Protein AF-A0ABC9TJD6-F1 (afdb_monomer)

Radius of gyration: 16.65 Å; Cα contacts (8 Å, |Δi|>4): 276; chains: 1; bounding box: 46×26×50 Å

pLDDT: mean 85.32, std 10.14, range [44.41, 95.56]

Secondary structure (DSSP, 8-state):
-----EEEEEEEEEEEEEEEEEETTTTEEEEEEEEEEEEEEEEEHHHHHHHTTS-GGGTEEEEEETTTTEEEEEE-TT-TT-EEEEEEEEEEE-TTS-EEEEEE-HHHHHHHHHHSGGGBPPBSSPEEEEEEEEE-

Structure (mmCIF, N/CA/C/O backbone):
data_AF-A0ABC9TJD6-F1
#
_entry.id   AF-A0ABC9TJD6-F1
#
loop_
_atom_site.group_PDB
_atom_site.id
_atom_site.type_symbol
_atom_site.label_atom_id
_atom_site.label_alt_id
_atom_site.label_comp_id
_atom_site.label_asym_id
_atom_site.label_entity_id
_atom_site.label_seq_id
_atom_site.pdbx_PDB_ins_code
_atom_site.Cartn_x
_atom_site.Cartn_y
_atom_site.Cartn_z
_atom_site.occupancy
_atom_site.B_iso_or_equiv
_atom_site.auth_seq_id
_atom_site.auth_comp_id
_atom_site.auth_asym_id
_atom_site.auth_atom_id
_atom_site.pdbx_PDB_model_num
ATOM 1 N N . MET A 1 1 ? 28.783 8.088 -25.171 1.00 45.50 1 MET A N 1
ATOM 2 C CA . MET A 1 1 ? 27.622 7.175 -25.099 1.00 45.50 1 MET A CA 1
ATOM 3 C C . MET A 1 1 ? 26.839 7.543 -23.843 1.00 45.50 1 MET A C 1
ATOM 5 O O . MET A 1 1 ? 27.357 7.345 -22.754 1.00 45.50 1 MET A O 1
ATOM 9 N N . ASN A 1 2 ? 25.680 8.199 -23.968 1.00 52.88 2 ASN A N 1
ATOM 10 C CA . ASN A 1 2 ? 24.866 8.565 -22.802 1.00 52.88 2 ASN A CA 1
ATOM 11 C C . ASN A 1 2 ? 24.138 7.314 -22.305 1.00 52.88 2 ASN A C 1
ATOM 13 O O . ASN A 1 2 ? 23.245 6.810 -22.984 1.00 52.88 2 ASN A O 1
ATOM 17 N N . ILE A 1 3 ? 24.532 6.800 -21.142 1.00 59.69 3 ILE A N 1
ATOM 18 C CA . ILE A 1 3 ? 23.814 5.710 -20.481 1.00 59.69 3 ILE A CA 1
ATOM 19 C C . ILE A 1 3 ? 22.479 6.287 -20.005 1.00 59.69 3 ILE A C 1
ATOM 21 O O . ILE A 1 3 ? 22.442 7.118 -19.095 1.0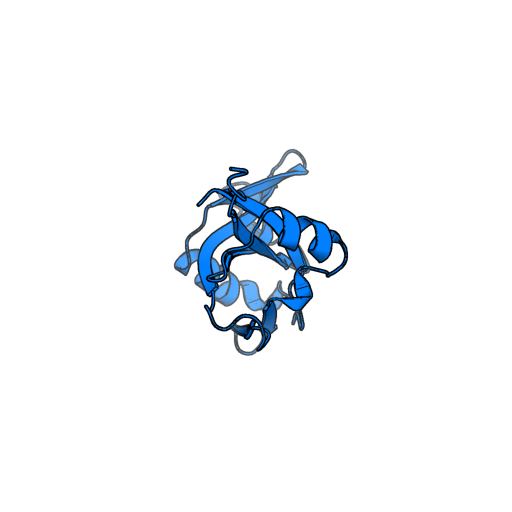0 59.69 3 ILE A O 1
ATOM 25 N N . LYS A 1 4 ? 21.377 5.877 -20.640 1.00 78.44 4 LYS A N 1
ATOM 26 C CA . LYS A 1 4 ? 20.036 6.201 -20.149 1.00 78.44 4 LYS A CA 1
ATOM 27 C C . LYS A 1 4 ? 19.838 5.474 -18.821 1.00 78.44 4 LYS A C 1
ATOM 29 O O . LYS A 1 4 ? 19.768 4.248 -18.802 1.00 78.44 4 LYS A O 1
ATOM 34 N N . ARG A 1 5 ? 19.787 6.228 -17.718 1.00 87.19 5 ARG A N 1
ATOM 35 C CA . ARG A 1 5 ? 19.495 5.678 -16.387 1.00 87.19 5 ARG A CA 1
ATOM 36 C C . ARG A 1 5 ? 18.105 5.050 -16.394 1.00 87.19 5 ARG A C 1
ATOM 38 O O . ARG A 1 5 ? 17.167 5.661 -16.913 1.00 87.19 5 ARG A O 1
ATOM 45 N N . LYS A 1 6 ? 18.010 3.850 -15.831 1.00 90.31 6 LYS A N 1
ATOM 46 C CA . LYS A 1 6 ? 16.782 3.075 -15.702 1.00 90.31 6 LYS A CA 1
ATOM 47 C C . LYS A 1 6 ? 16.354 3.034 -14.243 1.00 90.31 6 LYS A C 1
ATOM 49 O O . LYS A 1 6 ? 17.192 3.091 -13.346 1.00 90.31 6 LYS A O 1
ATOM 54 N N . TYR A 1 7 ? 15.053 2.960 -14.032 1.00 89.50 7 TYR A N 1
ATOM 55 C CA . TYR A 1 7 ? 14.422 3.039 -12.733 1.00 89.50 7 TYR A CA 1
ATOM 56 C C . TYR A 1 7 ? 13.255 2.065 -12.660 1.00 89.50 7 TYR A C 1
ATOM 58 O O . TYR A 1 7 ? 12.483 1.925 -13.607 1.00 89.50 7 TYR A O 1
ATOM 66 N N . GLN A 1 8 ? 13.102 1.449 -11.500 1.00 90.25 8 GLN A N 1
ATOM 67 C CA . GLN A 1 8 ? 11.910 0.727 -11.102 1.00 90.25 8 GLN A CA 1
ATOM 68 C C . GLN A 1 8 ? 11.109 1.586 -10.125 1.00 90.25 8 GLN A C 1
ATOM 70 O O . GLN A 1 8 ? 11.683 2.202 -9.223 1.00 90.25 8 GLN A O 1
ATOM 75 N N . LEU A 1 9 ? 9.790 1.640 -10.314 1.00 88.69 9 LEU A N 1
ATOM 76 C CA . LEU A 1 9 ? 8.902 2.440 -9.472 1.00 88.69 9 LEU A CA 1
ATOM 77 C C . LEU A 1 9 ? 8.330 1.605 -8.334 1.00 88.69 9 LEU A C 1
ATOM 79 O O . LEU A 1 9 ? 7.866 0.482 -8.553 1.00 88.69 9 LEU A O 1
ATOM 83 N N . ILE A 1 10 ? 8.319 2.191 -7.138 1.00 90.69 10 ILE A N 1
ATOM 84 C CA . ILE A 1 10 ? 7.582 1.676 -5.987 1.00 90.69 10 ILE A CA 1
ATOM 85 C C . ILE A 1 10 ? 6.613 2.751 -5.505 1.00 90.69 10 ILE A C 1
ATOM 87 O O . ILE A 1 10 ? 7.021 3.882 -5.248 1.00 90.69 10 ILE A O 1
ATOM 91 N N . TYR A 1 11 ? 5.340 2.390 -5.367 1.00 89.25 11 TYR A N 1
ATOM 92 C CA . TYR A 1 11 ? 4.287 3.288 -4.909 1.00 89.25 11 TYR A CA 1
ATOM 93 C C . TYR A 1 11 ? 3.560 2.746 -3.687 1.00 89.25 11 TYR A C 1
ATOM 95 O O . TYR A 1 11 ? 3.118 1.598 -3.690 1.00 89.25 11 TYR A O 1
ATOM 103 N N . GLY A 1 12 ? 3.383 3.589 -2.674 1.00 90.25 12 GLY A N 1
ATOM 104 C CA . GLY A 1 12 ? 2.524 3.299 -1.530 1.00 90.25 12 GLY A CA 1
ATOM 105 C C . GLY A 1 12 ? 1.091 3.747 -1.795 1.00 90.25 12 GLY A C 1
ATOM 106 O O . GLY A 1 12 ? 0.858 4.926 -2.059 1.00 90.25 12 GLY A O 1
ATOM 107 N N . TYR A 1 13 ? 0.132 2.830 -1.692 1.00 91.50 13 TYR A N 1
ATOM 108 C CA . TYR A 1 13 ? -1.304 3.109 -1.758 1.00 91.50 13 TYR A CA 1
ATOM 109 C C . TYR A 1 13 ? -1.905 3.038 -0.366 1.00 91.50 13 TYR A C 1
ATOM 111 O O . TYR A 1 13 ? -1.696 2.049 0.332 1.00 91.50 13 TYR A O 1
ATOM 119 N N . VAL A 1 14 ? -2.658 4.059 0.034 1.00 91.88 14 VAL A N 1
ATO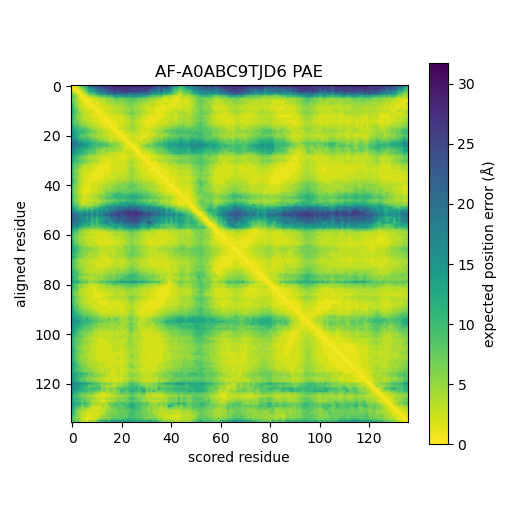M 120 C CA . VAL A 1 14 ? -3.227 4.145 1.379 1.00 91.88 14 VAL A CA 1
ATOM 121 C C . VAL A 1 14 ? -4.731 3.884 1.377 1.00 91.88 14 VAL A C 1
ATOM 123 O O . VAL A 1 14 ? -5.482 4.501 0.627 1.00 91.88 14 VAL A O 1
ATOM 126 N N . LEU A 1 15 ? -5.161 2.988 2.265 1.00 92.38 15 LEU A N 1
ATOM 127 C CA . LEU A 1 15 ? -6.541 2.833 2.706 1.00 92.38 15 LEU A CA 1
ATOM 128 C C . LEU A 1 15 ? -6.703 3.560 4.042 1.00 92.38 15 LEU A C 1
ATOM 130 O O . LEU A 1 15 ? -6.131 3.144 5.052 1.00 92.38 15 LEU A O 1
ATOM 134 N N . TYR A 1 16 ? -7.475 4.640 4.056 1.00 90.56 16 TYR A N 1
ATOM 135 C CA . TYR A 1 16 ? -7.735 5.399 5.276 1.00 90.56 16 TYR A CA 1
ATOM 136 C C . TYR A 1 16 ? -8.851 4.774 6.113 1.00 90.56 16 TYR A C 1
ATOM 138 O O . TYR A 1 16 ? -9.866 4.303 5.593 1.00 90.56 16 TYR A O 1
ATOM 146 N N . ALA A 1 17 ? -8.678 4.820 7.430 1.00 89.50 17 ALA A N 1
ATOM 147 C CA . ALA A 1 17 ? -9.776 4.610 8.358 1.00 89.50 17 ALA A CA 1
ATOM 148 C C . ALA A 1 17 ? -10.633 5.889 8.441 1.00 89.50 17 ALA A C 1
ATOM 150 O O . ALA A 1 17 ? -10.112 7.001 8.363 1.00 89.50 17 ALA A O 1
ATOM 151 N N . LYS A 1 18 ? -11.950 5.733 8.610 1.00 88.19 18 LYS A N 1
ATOM 152 C CA . LYS A 1 18 ? -12.912 6.823 8.871 1.00 88.19 18 LYS A CA 1
ATOM 153 C C . LYS A 1 18 ? -12.560 7.574 10.140 1.00 88.19 18 LYS A C 1
ATOM 155 O O . LYS A 1 18 ? -12.671 8.791 10.207 1.00 88.19 18 LYS A O 1
ATOM 160 N N . GLU A 1 19 ? -12.159 6.802 11.139 1.00 88.31 19 GLU A N 1
ATOM 161 C CA . GLU A 1 19 ? -11.760 7.258 12.455 1.00 88.31 19 GLU A CA 1
ATOM 162 C C . GLU A 1 19 ? -10.521 6.465 12.880 1.00 88.31 19 GLU A C 1
ATOM 164 O O . GLU A 1 19 ? -10.373 5.310 12.466 1.00 88.31 19 GLU A O 1
ATOM 169 N N . PRO A 1 20 ? -9.624 7.048 13.692 1.00 88.06 20 PRO A N 1
ATOM 170 C CA . PRO A 1 20 ? -8.430 6.340 14.125 1.00 88.06 20 PRO A CA 1
ATOM 171 C C . PRO A 1 20 ? -8.768 5.099 14.960 1.00 88.06 20 PRO A C 1
ATOM 17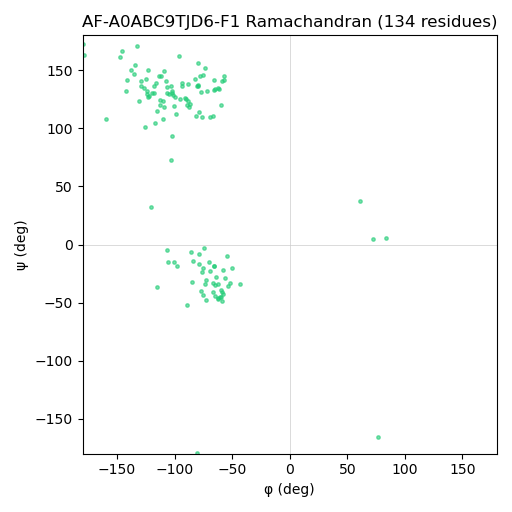3 O O . PRO A 1 20 ? -9.573 5.168 15.889 1.00 88.06 20 PRO A O 1
ATOM 176 N N . ILE A 1 21 ? -8.110 3.977 14.669 1.00 90.81 21 ILE A N 1
ATOM 177 C CA . ILE A 1 21 ? -8.233 2.737 15.445 1.00 90.81 21 ILE A CA 1
ATOM 178 C C . ILE A 1 21 ? -7.234 2.797 16.604 1.00 90.81 21 ILE A C 1
ATOM 180 O O . ILE A 1 21 ? -6.029 2.926 16.382 1.00 90.81 21 ILE A O 1
ATOM 184 N N . TYR A 1 22 ? -7.725 2.707 17.840 1.00 88.31 22 TYR A N 1
ATOM 185 C CA . TYR A 1 22 ? -6.919 2.893 19.049 1.00 88.31 22 TYR A CA 1
ATOM 186 C C . TYR A 1 22 ? -6.327 1.581 19.565 1.00 88.31 22 TYR A C 1
ATOM 188 O O . TYR A 1 22 ? -7.054 0.632 19.861 1.00 88.31 22 TYR A O 1
ATOM 196 N N . PHE A 1 23 ? -5.008 1.555 19.754 1.00 81.56 23 PHE A N 1
ATOM 197 C CA . PHE A 1 23 ? -4.294 0.449 20.386 1.00 81.56 23 PHE A CA 1
ATOM 198 C C . PHE A 1 23 ? -3.947 0.816 21.831 1.00 81.56 23 PHE A C 1
ATOM 200 O O . PHE A 1 23 ? -2.907 1.406 22.109 1.00 81.56 23 PHE A O 1
ATOM 207 N N . ASN A 1 24 ? -4.817 0.446 22.777 1.00 77.25 24 ASN A N 1
ATOM 208 C CA . ASN A 1 24 ? -4.693 0.837 24.192 1.00 77.25 24 ASN A CA 1
ATOM 209 C C . ASN A 1 24 ? -3.353 0.445 24.841 1.00 77.25 24 ASN A C 1
ATOM 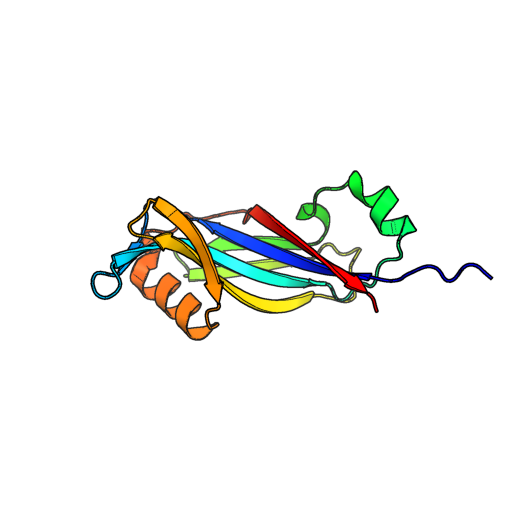211 O O . ASN A 1 24 ? -2.905 1.119 25.762 1.00 77.25 24 ASN A O 1
ATOM 215 N N . GLN A 1 25 ? -2.717 -0.634 24.376 1.00 75.25 25 GLN A N 1
ATOM 216 C CA . GLN A 1 25 ? -1.440 -1.111 24.917 1.00 75.25 25 GLN A CA 1
ATOM 217 C C . GLN A 1 25 ? -0.251 -0.228 24.518 1.00 75.25 25 GLN A C 1
ATOM 219 O O . GLN A 1 25 ? 0.682 -0.082 25.301 1.00 75.25 25 GLN A O 1
ATOM 224 N N . THR A 1 26 ? -0.273 0.349 23.314 1.00 78.69 26 THR A N 1
ATOM 225 C CA . THR A 1 26 ? 0.828 1.168 22.781 1.00 78.69 26 THR A CA 1
ATOM 226 C C . THR A 1 26 ? 0.510 2.663 22.792 1.00 78.69 26 THR A C 1
ATOM 228 O O . THR A 1 26 ? 1.413 3.482 22.652 1.00 78.69 26 THR A O 1
ATOM 231 N N . GLY A 1 27 ? -0.763 3.038 22.958 1.00 80.81 27 GLY A N 1
ATOM 232 C CA . GLY A 1 27 ? -1.243 4.413 22.804 1.00 80.81 27 GLY A CA 1
ATOM 233 C C . GLY A 1 27 ? -1.283 4.888 21.346 1.00 80.81 27 GLY A C 1
ATOM 234 O O . GLY A 1 27 ? -1.592 6.051 21.092 1.00 80.81 27 GLY A O 1
ATOM 235 N N . GLU A 1 28 ? -0.976 4.007 20.390 1.00 86.12 28 GLU A N 1
ATOM 236 C CA . GLU A 1 28 ? -0.943 4.327 18.966 1.00 86.12 28 GLU A CA 1
ATOM 237 C C . GLU A 1 28 ? -2.357 4.431 18.393 1.00 86.12 28 GLU A C 1
ATOM 239 O O . GLU A 1 28 ? -3.270 3.684 18.766 1.00 86.12 28 GLU A O 1
ATOM 244 N N . LYS A 1 29 ? -2.517 5.342 17.433 1.00 91.69 29 LYS A N 1
ATOM 245 C CA . LYS A 1 29 ? -3.727 5.458 16.625 1.00 91.69 29 LYS A CA 1
ATOM 246 C C . LYS A 1 29 ? -3.405 5.087 15.189 1.00 91.69 29 LYS A C 1
ATOM 248 O O . LYS A 1 29 ? -2.557 5.727 14.572 1.00 91.69 29 LYS A O 1
ATOM 253 N N . ILE A 1 30 ? -4.057 4.062 14.657 1.00 91.25 30 ILE A N 1
ATOM 254 C CA . ILE A 1 30 ? -3.911 3.678 13.253 1.00 91.25 30 ILE A CA 1
ATOM 255 C C . ILE A 1 30 ? -4.910 4.489 12.437 1.00 91.25 30 ILE A C 1
ATOM 257 O O . ILE A 1 30 ? -6.121 4.355 12.605 1.00 91.25 30 ILE A O 1
ATOM 261 N N . ASN A 1 31 ? -4.395 5.306 11.526 1.00 91.19 31 ASN A N 1
ATOM 262 C CA . ASN A 1 31 ? -5.197 6.170 10.662 1.00 91.19 31 ASN A CA 1
ATOM 263 C C . ASN A 1 31 ? -5.369 5.574 9.261 1.00 91.19 31 ASN A C 1
ATOM 265 O O . ASN A 1 31 ? -6.204 6.035 8.484 1.00 91.19 31 ASN A O 1
ATOM 269 N N . GLY A 1 32 ? -4.561 4.577 8.907 1.00 91.75 32 GLY A N 1
ATOM 270 C CA . GLY A 1 32 ? -4.659 3.911 7.621 1.00 91.75 32 GLY A CA 1
ATOM 271 C C . GLY A 1 32 ? -3.640 2.799 7.434 1.00 91.75 32 GLY A C 1
ATOM 272 O O . GLY A 1 32 ? -2.727 2.608 8.239 1.00 91.75 32 GLY A O 1
ATOM 273 N N . LEU A 1 33 ? -3.818 2.082 6.335 1.00 92.94 33 LEU A N 1
ATOM 274 C CA . LEU A 1 33 ? -3.012 0.949 5.906 1.00 92.94 33 LEU A CA 1
ATOM 275 C C . LEU A 1 33 ? -2.365 1.312 4.576 1.00 92.94 33 LEU A C 1
ATOM 277 O O . LEU A 1 33 ? -3.058 1.770 3.672 1.00 92.94 33 LEU A O 1
ATOM 281 N N . LEU A 1 34 ? -1.060 1.124 4.451 1.00 93.06 34 LEU A N 1
ATOM 282 C CA . LEU A 1 34 ? -0.321 1.345 3.217 1.00 93.06 34 LEU A CA 1
ATOM 283 C C . LEU A 1 34 ? 0.058 0.004 2.597 1.00 93.06 34 LEU A C 1
ATOM 285 O O . LEU A 1 34 ? 0.556 -0.891 3.281 1.00 93.06 34 LEU A O 1
ATOM 289 N N . ILE A 1 35 ? -0.130 -0.097 1.286 1.00 94.19 35 ILE A N 1
ATOM 290 C CA . ILE A 1 35 ? 0.313 -1.217 0.460 1.00 94.19 35 ILE A CA 1
ATOM 291 C C . ILE A 1 35 ? 1.361 -0.682 -0.511 1.00 94.19 35 ILE A C 1
ATOM 293 O O . ILE A 1 35 ? 1.048 0.139 -1.374 1.00 94.19 35 ILE A O 1
ATOM 297 N N . ASN A 1 36 ? 2.600 -1.147 -0.374 1.00 93.62 36 ASN A N 1
ATOM 298 C CA . ASN A 1 36 ? 3.705 -0.754 -1.239 1.00 93.62 36 ASN A CA 1
ATOM 299 C C . ASN A 1 36 ? 3.780 -1.695 -2.444 1.00 93.62 36 ASN A C 1
ATOM 301 O O . ASN A 1 36 ? 3.973 -2.903 -2.296 1.00 93.62 36 ASN A O 1
ATOM 305 N N . ILE A 1 37 ? 3.649 -1.131 -3.640 1.00 92.88 37 ILE A N 1
ATOM 306 C CA . ILE A 1 37 ? 3.617 -1.845 -4.911 1.00 92.88 37 ILE A CA 1
ATOM 307 C C . ILE A 1 37 ? 4.853 -1.509 -5.728 1.00 92.88 37 ILE A C 1
ATOM 309 O O . ILE A 1 37 ? 5.086 -0.345 -6.037 1.00 92.88 37 ILE A O 1
ATOM 313 N N . LYS A 1 38 ? 5.602 -2.530 -6.135 1.00 93.25 38 LYS A N 1
ATOM 314 C CA . LYS A 1 38 ? 6.687 -2.427 -7.110 1.00 93.25 38 LYS A CA 1
ATOM 315 C C . LYS A 1 38 ? 6.159 -2.785 -8.493 1.00 93.25 38 LYS A C 1
ATOM 317 O O . LYS A 1 38 ? 5.619 -3.873 -8.683 1.00 93.25 38 LYS A O 1
ATOM 322 N N . PHE A 1 39 ? 6.341 -1.895 -9.460 1.00 90.56 39 PHE A N 1
ATOM 323 C CA . PHE A 1 39 ? 5.961 -2.153 -10.847 1.00 90.56 39 PHE A CA 1
ATOM 324 C C . PHE A 1 39 ? 7.008 -3.019 -11.551 1.00 90.56 39 PHE A C 1
ATOM 326 O O . PHE A 1 39 ? 8.211 -2.804 -11.387 1.00 90.56 39 PHE A O 1
ATOM 333 N N . GLY A 1 40 ? 6.557 -3.999 -12.337 1.00 90.50 40 GLY A N 1
ATOM 334 C CA . GLY A 1 40 ? 7.443 -4.837 -13.148 1.00 90.50 40 GLY A CA 1
ATOM 335 C C . GLY A 1 40 ? 8.126 -4.047 -14.266 1.00 90.50 40 GLY A C 1
ATOM 336 O O . GLY A 1 40 ? 9.290 -4.294 -14.574 1.00 90.50 40 GLY A O 1
ATOM 337 N N . THR A 1 41 ? 7.431 -3.049 -14.815 1.00 89.12 41 THR A N 1
ATOM 338 C CA . THR A 1 41 ? 7.953 -2.199 -15.884 1.00 89.12 41 THR A CA 1
ATOM 339 C C . THR A 1 41 ? 9.126 -1.353 -15.393 1.00 89.12 41 THR A C 1
ATOM 341 O O . THR A 1 41 ? 9.078 -0.719 -14.336 1.00 89.12 41 THR A O 1
ATOM 344 N N . ILE A 1 42 ? 10.192 -1.344 -16.193 1.00 89.94 42 ILE A N 1
ATOM 345 C CA . ILE A 1 42 ? 11.386 -0.533 -15.976 1.00 89.94 42 ILE A CA 1
ATOM 346 C C . ILE A 1 42 ? 11.311 0.701 -16.862 1.00 89.94 42 ILE A C 1
ATOM 348 O O . ILE A 1 42 ? 11.184 0.596 -18.079 1.00 89.94 42 ILE A O 1
ATOM 352 N N . PHE A 1 43 ? 11.471 1.864 -16.247 1.00 86.62 43 PHE A N 1
ATOM 353 C CA . PHE A 1 43 ? 11.357 3.155 -16.903 1.00 86.62 43 PHE A CA 1
ATOM 354 C C . PHE A 1 43 ? 12.729 3.790 -17.071 1.00 86.62 43 PHE A C 1
ATOM 356 O O . PHE A 1 43 ? 13.583 3.755 -16.188 1.00 86.62 43 PHE A O 1
ATOM 363 N N . THR A 1 44 ? 12.954 4.436 -18.196 1.00 88.12 44 THR A N 1
ATOM 364 C CA . THR A 1 44 ? 14.090 5.326 -18.403 1.00 88.12 44 THR A CA 1
ATOM 365 C C . THR A 1 44 ? 13.828 6.688 -17.763 1.00 88.12 44 THR A C 1
ATOM 367 O O . THR A 1 44 ? 12.688 7.128 -17.612 1.00 88.12 44 THR A O 1
ATOM 370 N N . ALA A 1 45 ? 14.900 7.412 -17.432 1.00 82.62 45 ALA A N 1
ATOM 371 C CA . ALA A 1 45 ? 14.807 8.782 -16.920 1.00 82.62 45 ALA A CA 1
ATOM 372 C C . ALA A 1 45 ? 13.957 9.708 -17.813 1.00 82.62 45 ALA A C 1
ATOM 374 O O . ALA A 1 45 ? 13.321 10.634 -17.311 1.00 82.62 45 ALA A O 1
ATOM 375 N N . ASP A 1 46 ? 13.972 9.482 -19.128 1.00 82.44 46 ASP A N 1
ATOM 376 C CA . ASP A 1 46 ? 13.209 10.283 -20.081 1.00 82.44 46 ASP A CA 1
ATOM 377 C C . ASP A 1 46 ? 11.721 9.922 -20.040 1.00 82.44 46 ASP A C 1
ATOM 379 O O . ASP A 1 46 ? 10.897 10.831 -19.987 1.00 82.44 46 ASP A O 1
ATOM 383 N N . GLU A 1 47 ? 11.357 8.639 -19.983 1.00 80.19 47 GLU A N 1
ATOM 384 C CA . GLU A 1 47 ? 9.956 8.206 -19.829 1.00 80.19 47 GLU A CA 1
ATOM 385 C C . GLU A 1 47 ? 9.336 8.785 -18.554 1.00 80.19 47 GLU A C 1
ATOM 387 O O . GLU A 1 47 ? 8.253 9.361 -18.610 1.00 80.19 47 GLU A O 1
ATOM 392 N N . LEU A 1 48 ? 10.073 8.775 -17.439 1.00 77.56 48 LEU A N 1
ATOM 393 C CA . LEU A 1 48 ? 9.615 9.362 -16.176 1.00 77.56 48 LEU A CA 1
ATOM 394 C C . LEU A 1 48 ? 9.433 10.885 -16.242 1.00 77.56 48 LEU A C 1
ATOM 396 O O . LEU A 1 48 ? 8.528 11.433 -15.615 1.00 77.56 48 LEU A O 1
ATOM 400 N N . LYS A 1 49 ? 10.271 11.597 -17.008 1.00 72.25 49 LYS A N 1
ATOM 401 C CA . LYS A 1 49 ? 10.110 13.047 -17.221 1.00 72.25 49 LYS A CA 1
ATOM 402 C C . LYS A 1 49 ? 8.850 13.365 -18.018 1.00 72.25 49 LYS A C 1
ATOM 404 O O . LYS A 1 49 ? 8.165 14.323 -17.672 1.00 72.25 49 LYS A O 1
ATOM 409 N N . HIS A 1 50 ? 8.546 12.574 -19.046 1.00 63.94 50 HIS A N 1
ATOM 410 C CA . HIS A 1 50 ? 7.324 12.730 -19.839 1.00 63.94 50 HIS A CA 1
ATOM 411 C C . HIS A 1 50 ? 6.079 12.278 -19.054 1.00 63.94 50 HIS A C 1
ATOM 413 O O . HIS A 1 50 ? 5.009 12.861 -19.206 1.00 63.94 50 HIS A O 1
ATOM 419 N N . GLN A 1 51 ? 6.228 11.307 -18.148 1.00 63.25 51 GLN A N 1
ATOM 420 C CA . GLN A 1 51 ? 5.165 10.812 -17.270 1.00 63.25 51 GLN A CA 1
ATOM 421 C C . GLN A 1 51 ? 4.859 11.697 -16.061 1.00 63.25 51 GLN A C 1
ATOM 423 O O . GLN A 1 51 ? 3.825 11.483 -15.440 1.00 63.25 51 GLN A O 1
ATOM 428 N N . LYS A 1 52 ? 5.643 12.747 -15.759 1.00 52.12 52 LYS A N 1
ATOM 429 C CA . LYS A 1 52 ? 5.256 13.758 -14.746 1.00 52.12 52 LYS A CA 1
ATOM 430 C C . LYS A 1 52 ? 3.875 14.397 -14.999 1.00 52.12 52 LYS A C 1
ATOM 432 O O . LYS A 1 52 ? 3.386 15.125 -14.142 1.00 52.12 52 LYS A O 1
ATOM 437 N N . ILE A 1 53 ? 3.272 14.143 -16.163 1.00 44.41 53 ILE A N 1
ATOM 438 C CA . ILE A 1 53 ? 1.958 14.626 -16.592 1.00 44.41 53 ILE A CA 1
ATOM 439 C C . ILE A 1 53 ? 0.842 13.574 -16.377 1.00 44.41 53 ILE A C 1
ATOM 441 O O . ILE A 1 53 ? -0.324 13.956 -16.324 1.00 44.41 53 ILE A O 1
ATOM 445 N N . GLN A 1 54 ? 1.150 12.278 -16.204 1.00 52.97 54 GLN A N 1
ATOM 446 C CA . GLN A 1 54 ? 0.133 11.253 -15.921 1.00 52.97 54 GLN A CA 1
ATOM 447 C C . GLN A 1 54 ? 0.099 10.886 -14.428 1.00 52.97 54 GLN A C 1
ATOM 449 O O . GLN A 1 54 ? 1.141 10.574 -13.849 1.00 52.97 54 GLN A O 1
ATOM 454 N N . PRO A 1 55 ? -1.078 10.914 -13.777 1.00 59.19 55 PRO A N 1
ATOM 455 C CA . PRO A 1 55 ? -1.190 10.510 -12.383 1.00 59.19 55 PRO A CA 1
ATOM 456 C C . PRO A 1 55 ? -0.896 9.011 -12.259 1.00 59.19 55 PRO A C 1
ATOM 458 O O . PRO A 1 55 ? -1.334 8.237 -13.094 1.00 59.19 55 PRO A O 1
ATOM 461 N N . VAL A 1 56 ? -0.206 8.602 -11.191 1.00 62.31 56 VAL A N 1
ATOM 462 C CA . VAL A 1 56 ? 0.125 7.203 -10.807 1.00 62.31 56 VAL A CA 1
ATOM 463 C C . VAL A 1 56 ? -1.046 6.230 -10.979 1.00 62.31 56 VAL A C 1
ATOM 465 O O . VAL A 1 56 ? -0.914 5.059 -11.319 1.00 62.31 56 VAL A O 1
ATOM 468 N N . GLU A 1 57 ? -2.223 6.776 -10.738 1.00 62.41 57 GLU A N 1
ATOM 469 C CA . GLU A 1 57 ? -3.530 6.201 -10.967 1.00 62.41 57 GLU A CA 1
ATOM 470 C C . GLU A 1 57 ? -3.735 5.626 -12.385 1.00 62.41 57 GLU 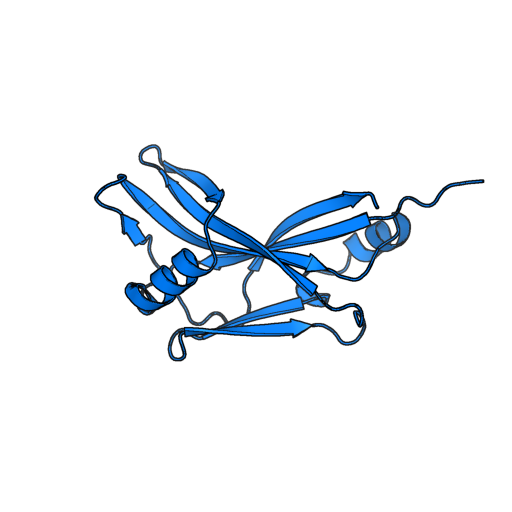A C 1
ATOM 472 O O . GLU A 1 57 ? -4.608 4.778 -12.567 1.00 62.41 57 GLU A O 1
ATOM 477 N N . SER A 1 58 ? -2.943 6.029 -13.383 1.00 71.75 58 SER A N 1
ATOM 478 C CA . SER A 1 58 ? -2.959 5.473 -14.737 1.00 71.75 58 SER A CA 1
ATOM 479 C C . SER A 1 58 ? -2.231 4.134 -14.861 1.00 71.75 58 SER A C 1
ATOM 481 O O . SER A 1 58 ? -2.479 3.430 -15.836 1.00 71.75 58 SER A O 1
ATOM 483 N N . PHE A 1 59 ? -1.382 3.746 -13.902 1.00 81.81 59 PHE A N 1
ATOM 484 C CA . PHE A 1 59 ? -0.659 2.469 -13.940 1.00 81.81 59 PHE A CA 1
ATOM 485 C C . PHE A 1 59 ? -1.458 1.342 -13.284 1.00 81.81 59 PHE A C 1
ATOM 487 O O . PHE A 1 59 ? -1.649 0.286 -13.881 1.00 81.81 59 PHE A O 1
ATOM 494 N N . LEU A 1 60 ? -1.924 1.561 -12.052 1.00 87.56 60 LEU A N 1
ATOM 495 C CA . LEU A 1 60 ? -2.628 0.569 -11.242 1.00 87.56 60 LEU A CA 1
ATOM 496 C C . LEU A 1 60 ? -3.741 1.247 -10.446 1.00 87.56 60 LEU A C 1
ATOM 498 O O . LEU A 1 60 ? -3.519 2.247 -9.766 1.00 87.56 60 LEU A O 1
ATOM 502 N N . SER A 1 61 ? -4.932 0.660 -10.487 1.00 89.75 61 SER A N 1
ATOM 503 C CA . SER A 1 61 ? -6.010 0.983 -9.559 1.00 89.75 61 SER A CA 1
ATOM 504 C C . SER A 1 61 ? -6.106 -0.099 -8.492 1.00 89.75 61 SER A C 1
ATOM 506 O O . SER A 1 61 ? -6.118 -1.290 -8.812 1.00 89.75 61 SER A O 1
ATOM 508 N N . ILE A 1 62 ? -6.191 0.313 -7.228 1.00 92.00 62 ILE A N 1
ATOM 509 C CA . ILE A 1 62 ? -6.444 -0.580 -6.096 1.00 92.00 62 ILE A CA 1
ATOM 510 C C . ILE A 1 62 ? -7.737 -0.128 -5.437 1.00 92.00 62 ILE A C 1
ATOM 512 O O . ILE A 1 62 ? -7.884 1.048 -5.125 1.00 92.00 62 ILE A O 1
ATOM 516 N N . SER A 1 63 ? -8.653 -1.056 -5.202 1.00 93.00 63 SER A N 1
ATOM 517 C CA . SER A 1 63 ? -9.929 -0.800 -4.531 1.00 93.00 63 SER A CA 1
ATOM 518 C C . SER A 1 63 ? -10.055 -1.707 -3.314 1.00 93.00 63 SER A C 1
ATOM 520 O O . SER A 1 63 ? -9.540 -2.826 -3.318 1.00 93.00 63 SER A O 1
ATOM 522 N N . TYR A 1 64 ? -10.768 -1.259 -2.289 1.00 93.00 64 TYR A N 1
ATOM 523 C CA . TYR A 1 64 ? -11.074 -2.039 -1.098 1.00 93.00 64 TYR A CA 1
ATOM 524 C C . TYR A 1 64 ? -12.583 -2.107 -0.868 1.00 93.00 64 TYR A C 1
ATOM 526 O O . TYR A 1 64 ? -13.275 -1.088 -0.827 1.00 93.00 64 TYR A O 1
ATOM 534 N N . ASN A 1 65 ? -13.085 -3.326 -0.679 1.00 91.44 65 ASN A N 1
ATOM 535 C CA . ASN A 1 65 ? -14.469 -3.582 -0.305 1.00 91.44 65 ASN A CA 1
ATOM 536 C C . ASN A 1 65 ? -14.516 -4.069 1.148 1.00 91.44 65 ASN A C 1
ATOM 538 O O . ASN A 1 65 ? -13.964 -5.120 1.471 1.00 91.44 65 ASN A O 1
ATOM 542 N N . SER A 1 66 ? -15.189 -3.316 2.016 1.00 87.62 66 SER A N 1
ATOM 543 C CA . SER A 1 66 ? -15.295 -3.603 3.446 1.00 87.62 66 SER A CA 1
ATOM 544 C C . SER A 1 66 ? -16.263 -4.734 3.782 1.00 87.62 66 SER A C 1
ATOM 546 O O . SER A 1 66 ? -16.088 -5.388 4.806 1.00 87.62 66 SER A O 1
ATOM 548 N N . GLN A 1 67 ? -17.243 -5.016 2.918 1.00 87.12 67 GLN A N 1
ATOM 549 C CA . GLN A 1 67 ? -18.179 -6.127 3.110 1.00 87.12 67 GLN A CA 1
ATOM 550 C C . GLN A 1 67 ? -17.493 -7.471 2.853 1.00 87.12 67 GLN A C 1
ATOM 552 O O . GLN A 1 67 ? -17.602 -8.387 3.665 1.00 87.12 67 GLN A O 1
ATOM 557 N N . SER A 1 68 ? -16.758 -7.586 1.743 1.00 90.31 68 SER A N 1
ATOM 558 C CA . SER A 1 68 ? -15.988 -8.792 1.415 1.00 90.31 68 SER A CA 1
ATOM 559 C C . SER A 1 68 ? -14.610 -8.823 2.076 1.00 90.31 68 SER A C 1
ATOM 561 O O . SER A 1 68 ? -13.994 -9.885 2.133 1.00 90.31 68 SER A O 1
ATOM 563 N N . LYS A 1 69 ? -14.133 -7.687 2.603 1.00 88.94 69 LYS A N 1
ATOM 564 C CA . LYS A 1 69 ? -12.819 -7.523 3.247 1.00 88.94 69 LYS A CA 1
ATOM 565 C C . LYS A 1 69 ? -11.667 -7.830 2.282 1.00 88.94 69 LYS A C 1
ATOM 567 O O . LYS A 1 69 ? -10.661 -8.432 2.659 1.00 88.94 69 LYS A O 1
ATOM 572 N N . THR A 1 70 ? -11.829 -7.446 1.015 1.00 90.19 70 THR A N 1
ATOM 573 C CA . THR A 1 70 ? -10.895 -7.788 -0.068 1.00 90.19 70 THR A CA 1
ATOM 574 C C . THR A 1 70 ? -10.389 -6.565 -0.809 1.00 90.19 70 THR A C 1
ATOM 576 O O . THR A 1 70 ? -11.158 -5.653 -1.122 1.00 90.19 70 THR A O 1
ATOM 579 N N . PHE A 1 71 ? -9.112 -6.615 -1.183 1.00 92.31 71 PHE A N 1
ATOM 580 C CA . PHE A 1 71 ? -8.518 -5.699 -2.148 1.00 92.31 71 PHE A CA 1
ATOM 581 C C . PHE A 1 71 ? -8.680 -6.246 -3.565 1.00 92.31 71 PHE A C 1
ATOM 583 O O . PHE A 1 71 ? -8.487 -7.439 -3.800 1.00 92.31 71 PHE A O 1
ATOM 590 N N . THR A 1 72 ? -9.021 -5.368 -4.502 1.00 93.69 72 THR A N 1
ATOM 591 C CA . THR A 1 72 ? -9.048 -5.661 -5.939 1.00 93.69 72 THR A CA 1
ATOM 592 C C . THR A 1 72 ? -8.008 -4.799 -6.631 1.00 93.69 72 THR A C 1
ATOM 594 O O . THR A 1 72 ? -7.860 -3.626 -6.295 1.00 93.69 72 THR A O 1
ATOM 597 N N . TYR A 1 73 ? -7.299 -5.383 -7.591 1.00 92.62 73 TYR A N 1
ATOM 598 C CA . TYR A 1 73 ? -6.203 -4.741 -8.306 1.00 92.62 73 TYR A CA 1
ATOM 599 C C . TYR A 1 73 ? -6.507 -4.767 -9.803 1.00 92.62 73 TYR A C 1
ATOM 601 O O . TYR A 1 73 ? -6.773 -5.834 -10.354 1.00 92.62 73 TYR A O 1
ATOM 609 N N . ALA A 1 74 ? -6.459 -3.608 -10.452 1.00 91.19 74 ALA A N 1
ATOM 610 C CA . ALA A 1 74 ? -6.664 -3.462 -11.889 1.00 91.19 74 ALA A CA 1
ATOM 611 C C . ALA A 1 74 ? -5.464 -2.732 -12.497 1.00 91.19 74 ALA A C 1
ATOM 613 O O . ALA A 1 74 ? -5.327 -1.514 -12.357 1.00 91.19 74 ALA A O 1
ATOM 614 N N . LEU A 1 75 ? -4.566 -3.501 -13.113 1.00 89.31 75 LEU A N 1
ATOM 615 C CA . LEU A 1 75 ? -3.391 -2.985 -13.810 1.00 89.31 75 LEU A CA 1
ATOM 616 C C . LEU A 1 75 ? -3.803 -2.501 -15.202 1.00 89.31 75 LEU A C 1
ATOM 618 O O . LEU A 1 75 ? -4.558 -3.186 -15.890 1.00 89.31 75 LEU A O 1
ATOM 622 N N . ASN A 1 76 ? -3.312 -1.335 -15.616 1.00 87.00 76 ASN A N 1
ATOM 623 C CA . ASN A 1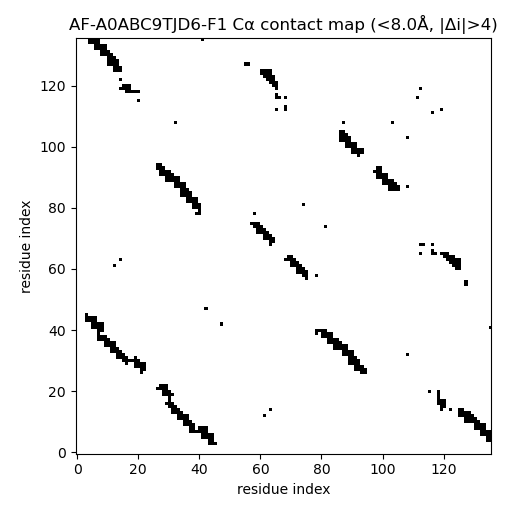 76 ? -3.531 -0.846 -16.972 1.00 87.00 76 ASN A CA 1
ATOM 624 C C . ASN A 1 76 ? -2.827 -1.775 -17.980 1.00 87.00 76 ASN A C 1
ATOM 626 O O . ASN A 1 76 ? -1.674 -2.163 -17.788 1.00 87.00 76 ASN A O 1
ATOM 630 N N . GLU A 1 77 ? -3.542 -2.129 -19.050 1.00 85.00 77 GLU A N 1
ATOM 631 C CA . GLU A 1 77 ? -3.125 -3.075 -20.092 1.00 85.00 77 GLU A CA 1
ATOM 632 C C . GLU A 1 77 ? -1.811 -2.694 -20.797 1.00 85.00 77 GLU A C 1
ATOM 634 O O . GLU A 1 77 ? -1.134 -3.563 -21.359 1.00 85.00 77 GLU A O 1
ATOM 639 N N . GLU A 1 78 ? -1.423 -1.416 -20.753 1.00 83.38 78 GLU A N 1
ATOM 640 C CA . GLU A 1 78 ? -0.131 -0.936 -21.255 1.00 83.38 78 GLU A CA 1
ATOM 641 C C . GLU A 1 78 ? 1.062 -1.512 -20.467 1.00 83.38 78 GLU A C 1
ATOM 643 O O . GLU A 1 78 ? 2.139 -1.705 -21.034 1.00 83.38 78 GLU A O 1
ATOM 648 N N . TYR A 1 79 ? 0.878 -1.860 -19.187 1.00 83.19 79 TYR A N 1
ATOM 649 C CA . TYR A 1 79 ? 1.941 -2.308 -18.277 1.00 83.19 79 TYR A CA 1
ATOM 650 C C . TYR A 1 79 ? 1.904 -3.824 -18.074 1.00 83.19 79 TYR A C 1
ATOM 652 O O . TYR A 1 79 ? 1.532 -4.337 -17.023 1.00 83.19 79 TYR A O 1
ATOM 660 N N . LYS A 1 80 ? 2.310 -4.573 -19.102 1.00 78.06 80 LYS A N 1
ATOM 661 C CA . LYS A 1 80 ? 2.202 -6.046 -19.139 1.00 78.06 80 LYS A CA 1
ATOM 662 C C . LYS A 1 80 ? 3.141 -6.789 -18.187 1.00 78.06 80 LYS A C 1
ATOM 664 O O . LYS A 1 80 ? 2.920 -7.968 -17.925 1.00 78.06 80 LYS A O 1
ATOM 669 N N . ASP A 1 81 ? 4.159 -6.113 -17.662 1.00 88.31 81 ASP A N 1
ATOM 670 C CA . ASP A 1 81 ? 5.163 -6.713 -16.771 1.00 88.31 81 ASP A CA 1
ATOM 671 C C . ASP A 1 81 ? 4.634 -6.971 -15.350 1.00 88.31 81 ASP A C 1
ATOM 673 O O . ASP A 1 81 ? 5.343 -7.518 -14.505 1.00 88.31 81 ASP A O 1
ATOM 677 N N . GLY A 1 82 ? 3.388 -6.584 -15.070 1.00 91.38 82 GLY A N 1
ATOM 678 C CA . GLY A 1 82 ? 2.747 -6.853 -13.794 1.00 91.38 82 GLY A CA 1
ATOM 679 C C . GLY A 1 82 ? 3.223 -5.939 -12.667 1.00 91.38 82 GLY A C 1
ATOM 680 O O . GLY A 1 82 ? 3.852 -4.894 -12.864 1.00 91.38 82 GLY A O 1
ATOM 681 N N . PHE A 1 83 ? 2.897 -6.349 -11.446 1.00 93.38 83 PHE A N 1
ATOM 682 C CA . PHE A 1 83 ? 3.315 -5.684 -10.222 1.00 93.38 83 PHE A CA 1
ATOM 683 C C . PHE A 1 83 ? 3.507 -6.705 -9.099 1.00 93.38 83 PHE A C 1
ATOM 685 O O . PHE A 1 83 ? 2.982 -7.817 -9.143 1.00 93.38 83 PHE A O 1
ATOM 692 N N . GLU A 1 84 ? 4.237 -6.300 -8.066 1.00 95.06 84 GLU A N 1
ATOM 693 C CA . GLU A 1 84 ? 4.472 -7.083 -6.859 1.00 95.06 84 GLU A CA 1
ATOM 694 C C . GLU A 1 84 ? 4.152 -6.236 -5.626 1.00 95.06 84 GLU A C 1
ATOM 696 O O . GLU A 1 84 ? 4.550 -5.073 -5.543 1.00 95.06 84 GLU A O 1
ATOM 701 N N . ILE A 1 85 ? 3.463 -6.818 -4.642 1.00 94.94 85 ILE A N 1
ATOM 702 C CA . ILE A 1 85 ? 3.335 -6.196 -3.322 1.00 94.94 85 ILE A CA 1
ATOM 703 C C . ILE A 1 85 ? 4.633 -6.451 -2.559 1.00 94.94 85 ILE A C 1
ATOM 705 O O . ILE A 1 85 ? 4.938 -7.591 -2.222 1.00 94.94 85 ILE A O 1
ATOM 709 N N . VAL A 1 86 ? 5.382 -5.389 -2.279 1.00 94.94 86 VAL A N 1
ATOM 710 C CA . VAL A 1 86 ? 6.724 -5.466 -1.677 1.00 94.94 86 VAL A CA 1
ATOM 711 C C . VAL A 1 86 ? 6.767 -5.034 -0.216 1.00 94.94 86 VAL A C 1
ATOM 713 O O . VAL A 1 86 ? 7.812 -5.135 0.420 1.00 94.94 86 VAL A O 1
ATOM 716 N N . GLY A 1 87 ? 5.653 -4.555 0.333 1.00 95.19 87 GLY A N 1
ATOM 717 C CA . GLY A 1 87 ? 5.583 -4.206 1.744 1.00 95.19 87 GLY A CA 1
ATOM 718 C C . GLY A 1 87 ? 4.214 -3.714 2.176 1.00 95.19 87 GLY A C 1
ATOM 719 O O . GLY A 1 87 ? 3.385 -3.318 1.354 1.00 95.19 87 GLY A O 1
ATOM 720 N N . TYR A 1 88 ? 4.019 -3.724 3.488 1.00 95.56 88 TYR A N 1
ATOM 721 C CA . TYR A 1 88 ? 2.853 -3.168 4.149 1.00 95.56 88 TYR A CA 1
ATOM 722 C C . TYR A 1 88 ? 3.318 -2.241 5.259 1.00 95.56 88 TYR A C 1
ATOM 724 O O . TYR A 1 88 ? 4.270 -2.545 5.978 1.00 95.56 88 TYR A O 1
ATOM 732 N N . GLU A 1 89 ? 2.631 -1.122 5.422 1.00 94.75 89 GLU A N 1
ATOM 733 C CA .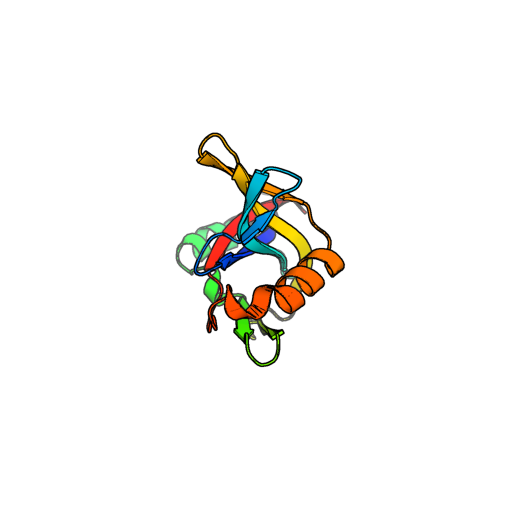 GLU A 1 89 ? 2.899 -0.190 6.509 1.00 94.75 89 GLU A CA 1
ATOM 734 C C . GLU A 1 89 ? 1.592 0.252 7.160 1.00 94.75 89 GLU A C 1
ATOM 736 O O . GLU A 1 89 ? 0.527 0.251 6.546 1.00 94.75 89 GLU A O 1
ATOM 741 N N . LEU A 1 90 ? 1.675 0.654 8.420 1.00 92.69 90 LEU A N 1
AT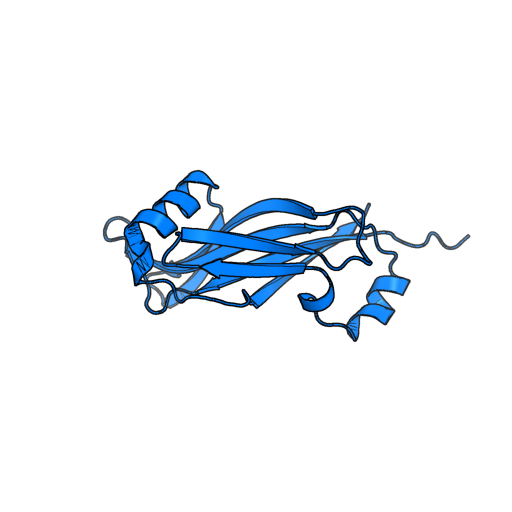OM 742 C CA . LEU A 1 90 ? 0.590 1.315 9.128 1.00 92.69 90 LEU A CA 1
ATOM 743 C C . LEU A 1 90 ? 0.891 2.802 9.171 1.00 92.69 90 LEU A C 1
ATOM 745 O O . LEU A 1 90 ? 1.982 3.202 9.579 1.00 92.69 90 LEU A O 1
ATOM 749 N N . LYS A 1 91 ? -0.088 3.621 8.793 1.00 91.62 91 LYS A N 1
ATOM 750 C CA . LYS A 1 91 ? -0.056 5.056 9.056 1.00 91.62 91 LYS A CA 1
ATOM 751 C C . LYS A 1 91 ? -0.520 5.271 10.484 1.00 91.62 91 LYS A C 1
ATOM 753 O O . LYS A 1 91 ? -1.696 5.054 10.779 1.00 91.62 91 LYS A O 1
ATOM 758 N N . ILE A 1 92 ? 0.397 5.679 11.349 1.00 92.06 92 ILE A N 1
ATOM 759 C CA . ILE A 1 92 ? 0.135 5.853 12.773 1.00 92.06 92 ILE A CA 1
ATOM 760 C C . ILE A 1 92 ? 0.230 7.322 13.161 1.00 92.06 92 ILE A C 1
ATOM 762 O O . ILE A 1 92 ? 1.046 8.069 12.624 1.00 92.06 92 ILE A O 1
ATOM 766 N N . THR A 1 93 ? -0.607 7.735 14.102 1.00 89.88 93 THR A N 1
ATOM 767 C CA . THR A 1 93 ? -0.424 8.972 14.856 1.00 89.88 93 THR A CA 1
ATOM 768 C C . THR A 1 93 ? -0.074 8.611 16.288 1.00 89.88 93 THR A C 1
ATOM 770 O O . THR A 1 93 ? -0.813 7.868 16.941 1.00 89.88 93 THR A O 1
ATOM 773 N N . ASP A 1 94 ? 1.065 9.111 16.754 1.00 83.75 94 ASP A N 1
ATOM 774 C CA . ASP A 1 94 ? 1.524 8.888 18.121 1.00 83.75 94 ASP A CA 1
ATOM 775 C C . ASP A 1 94 ? 0.844 9.835 19.128 1.00 83.75 94 ASP A C 1
ATOM 777 O O . ASP A 1 94 ? -0.009 10.662 18.787 1.00 83.75 94 ASP A O 1
ATOM 781 N N . THR A 1 95 ? 1.221 9.714 20.401 1.00 79.88 95 THR A N 1
ATOM 782 C CA . THR A 1 95 ? 0.669 10.520 21.499 1.00 79.88 95 THR A CA 1
ATOM 783 C C . THR A 1 95 ? 1.017 12.007 21.405 1.00 79.88 95 THR A C 1
ATOM 785 O O . THR A 1 95 ? 0.326 12.821 22.015 1.00 79.88 95 THR A O 1
ATOM 788 N N . SER A 1 96 ? 2.037 12.379 20.624 1.00 83.12 96 SER A N 1
ATOM 789 C CA . SER A 1 96 ? 2.407 13.773 20.349 1.00 83.12 96 SER A CA 1
ATOM 790 C C . SER A 1 96 ? 1.616 14.385 19.185 1.00 83.12 96 SER A C 1
ATOM 792 O O . SER A 1 96 ? 1.712 15.585 18.931 1.00 83.12 96 SER A O 1
ATOM 794 N N . GLY A 1 97 ? 0.809 13.576 18.487 1.00 81.50 97 GLY A N 1
ATOM 795 C CA . GLY A 1 97 ? 0.075 13.985 17.291 1.00 81.50 97 GLY A CA 1
ATOM 796 C C . GLY A 1 97 ? 0.904 13.904 16.006 1.00 81.50 97 GLY A C 1
ATOM 797 O O . GLY A 1 97 ? 0.414 14.292 14.943 1.00 81.50 97 GLY A O 1
ATOM 798 N N . GLN A 1 98 ? 2.134 13.383 16.064 1.00 85.94 98 GLN A N 1
ATOM 799 C CA . GLN A 1 98 ? 2.975 13.218 14.886 1.00 85.94 98 GLN A CA 1
ATOM 800 C C . GLN A 1 98 ? 2.507 12.008 14.073 1.00 85.94 98 GLN A C 1
ATOM 802 O O . GLN A 1 98 ? 2.291 10.920 14.606 1.00 85.94 98 GLN A O 1
ATOM 807 N N . SER A 1 99 ? 2.342 12.200 12.761 1.00 86.75 99 SER A N 1
ATOM 808 C CA . SER A 1 99 ? 2.038 11.107 11.837 1.00 86.75 99 SER A CA 1
ATOM 809 C C . SER A 1 99 ? 3.319 10.493 11.289 1.00 86.75 99 SER A C 1
ATOM 811 O O . SER A 1 99 ? 4.134 11.192 10.689 1.00 86.75 99 SER A O 1
ATOM 813 N N . THR A 1 100 ? 3.467 9.184 11.451 1.00 89.75 100 THR A N 1
ATOM 814 C CA . THR A 1 100 ? 4.583 8.399 10.916 1.00 89.75 100 THR A CA 1
ATOM 815 C C . THR A 1 100 ? 4.056 7.141 10.227 1.00 89.75 100 THR A C 1
ATOM 817 O O . THR A 1 100 ? 2.857 6.838 10.280 1.00 89.75 100 THR A O 1
ATOM 820 N N . THR A 1 101 ? 4.932 6.420 9.527 1.00 89.69 101 THR A N 1
ATOM 821 C CA . THR A 1 101 ? 4.627 5.066 9.065 1.00 89.69 101 THR A CA 1
ATOM 822 C C . THR A 1 101 ? 5.490 4.053 9.795 1.00 89.69 101 THR A C 1
ATOM 824 O O . THR A 1 101 ? 6.643 4.317 10.141 1.00 89.69 101 THR A O 1
ATOM 827 N N . ARG A 1 102 ? 4.915 2.880 10.052 1.00 90.00 102 ARG A N 1
ATOM 828 C CA . ARG A 1 102 ? 5.609 1.742 10.657 1.00 90.00 102 ARG A CA 1
ATOM 829 C C . ARG A 1 102 ? 5.421 0.520 9.776 1.00 90.00 102 ARG A C 1
ATOM 831 O O . ARG A 1 102 ? 4.300 0.241 9.360 1.00 90.00 102 ARG A O 1
ATOM 838 N N . GLN A 1 103 ? 6.502 -0.217 9.533 1.00 93.69 103 GLN A N 1
ATOM 839 C CA . GLN A 1 103 ? 6.442 -1.489 8.811 1.00 93.69 103 GLN A CA 1
ATOM 840 C C . GLN A 1 103 ? 5.485 -2.469 9.495 1.00 93.69 103 GLN A C 1
ATOM 842 O O . GLN A 1 103 ? 5.362 -2.494 10.721 1.00 93.69 103 GLN A O 1
ATOM 847 N N . SER A 1 104 ? 4.802 -3.267 8.684 1.00 93.69 104 SER A N 1
ATOM 848 C CA . SER A 1 104 ? 3.825 -4.254 9.122 1.00 93.69 104 SER A CA 1
ATOM 849 C C . SER A 1 104 ? 3.858 -5.477 8.213 1.00 93.69 104 SER A C 1
ATOM 851 O O . SER A 1 104 ? 4.467 -5.466 7.141 1.00 93.69 104 SER A O 1
ATOM 853 N N . THR A 1 105 ? 3.222 -6.555 8.655 1.00 93.69 105 THR A N 1
ATOM 854 C CA . THR A 1 105 ? 3.114 -7.786 7.875 1.00 93.69 105 THR A CA 1
ATOM 855 C C . THR A 1 105 ? 1.788 -7.846 7.123 1.00 93.69 105 THR A C 1
ATOM 857 O O . THR A 1 105 ? 0.818 -7.152 7.444 1.00 93.69 105 THR A O 1
ATOM 860 N N . LYS A 1 106 ? 1.721 -8.715 6.111 1.00 93.50 106 LYS A N 1
ATOM 861 C CA . LYS A 1 106 ? 0.468 -9.002 5.404 1.00 93.50 106 LYS A CA 1
ATOM 862 C C . LYS A 1 106 ? -0.587 -9.548 6.367 1.00 93.50 106 LYS A C 1
ATOM 864 O O . LYS A 1 106 ? -1.769 -9.232 6.242 1.00 93.50 106 LYS A O 1
ATOM 869 N N . GLU A 1 107 ? -0.156 -10.385 7.303 1.00 93.06 107 GLU A N 1
ATOM 870 C CA . GLU A 1 107 ? -0.983 -11.035 8.310 1.00 93.06 107 GLU A CA 1
ATOM 871 C C . GLU A 1 107 ? -1.584 -10.008 9.274 1.00 93.06 107 GLU A C 1
ATOM 873 O O . GLU A 1 107 ? -2.792 -10.052 9.511 1.00 93.06 107 GLU A O 1
ATOM 878 N N . ASP A 1 108 ? -0.792 -9.038 9.740 1.00 90.81 108 ASP A N 1
ATOM 879 C CA . ASP A 1 108 ? -1.270 -7.946 10.596 1.00 90.81 108 ASP A CA 1
ATOM 880 C C . ASP A 1 108 ? -2.309 -7.087 9.877 1.00 90.81 108 ASP A C 1
ATOM 882 O O . ASP A 1 108 ? -3.377 -6.811 10.421 1.00 90.81 108 ASP A O 1
ATOM 886 N N . VAL A 1 109 ? -2.031 -6.697 8.628 1.00 91.81 109 VAL A N 1
ATOM 887 C CA . VAL A 1 109 ? -2.977 -5.923 7.815 1.00 91.81 109 VAL A CA 1
ATOM 888 C C . VAL A 1 109 ? -4.267 -6.705 7.604 1.00 91.81 109 VAL A C 1
ATOM 890 O O . VAL A 1 109 ? -5.354 -6.159 7.784 1.00 91.81 109 VAL A O 1
ATOM 893 N N . LYS A 1 110 ? -4.174 -7.997 7.274 1.00 91.88 110 LYS A N 1
ATOM 894 C CA . LYS A 1 110 ? -5.350 -8.857 7.121 1.00 91.88 110 LYS A CA 1
ATOM 895 C C . LYS A 1 110 ? -6.151 -8.924 8.420 1.00 91.88 110 LYS A C 1
ATOM 897 O O . LYS A 1 110 ? -7.370 -8.792 8.373 1.00 91.88 110 LYS A O 1
ATOM 902 N N . HIS A 1 111 ? -5.485 -9.098 9.559 1.00 90.88 111 HIS A N 1
ATOM 903 C CA . HIS A 1 111 ? -6.142 -9.128 10.859 1.00 90.88 111 HIS A CA 1
ATOM 904 C C . HIS A 1 111 ? -6.829 -7.792 11.174 1.00 90.88 111 HIS A C 1
ATOM 906 O O . HIS A 1 111 ? -7.999 -7.785 11.542 1.00 90.88 111 HIS A O 1
ATOM 912 N N . LEU A 1 112 ? -6.157 -6.660 10.952 1.00 89.94 112 LEU A N 1
ATOM 913 C CA . LEU A 1 112 ? -6.723 -5.324 11.156 1.00 89.94 112 LEU A CA 1
ATOM 914 C C . LEU A 1 112 ? -7.976 -5.096 10.310 1.00 89.94 112 LEU A C 1
ATOM 916 O O . LEU A 1 112 ? -9.010 -4.683 10.827 1.00 89.94 112 LEU A O 1
ATOM 920 N N . VAL A 1 113 ? -7.898 -5.410 9.020 1.00 90.75 113 VAL A N 1
ATOM 921 C CA . VAL A 1 113 ? -9.018 -5.300 8.079 1.00 90.75 113 VAL A CA 1
ATOM 922 C C . VAL A 1 113 ? -10.177 -6.215 8.484 1.00 90.75 113 VAL A C 1
ATOM 924 O O . VAL A 1 113 ? -11.337 -5.864 8.289 1.00 90.75 113 VAL A O 1
ATOM 927 N N . GLN A 1 114 ? -9.884 -7.383 9.060 1.00 90.50 114 GLN A N 1
ATOM 928 C CA . GLN A 1 114 ? -10.901 -8.337 9.497 1.00 90.50 114 GLN A CA 1
ATOM 929 C C . GLN A 1 114 ? -11.593 -7.951 10.801 1.00 90.50 114 GLN A C 1
ATOM 931 O O . GLN A 1 114 ? -12.805 -8.152 10.888 1.00 90.50 114 GLN A O 1
ATOM 936 N N . THR A 1 115 ? -10.832 -7.436 11.766 1.00 90.00 115 THR A N 1
ATOM 937 C CA . THR A 1 115 ? -11.280 -7.089 13.122 1.00 90.00 115 THR A CA 1
ATOM 938 C C . THR A 1 115 ? -11.906 -5.695 13.193 1.00 90.00 115 THR A C 1
ATOM 940 O O . THR A 1 115 ? -12.806 -5.463 13.996 1.00 90.00 115 THR A O 1
ATOM 943 N N . TYR A 1 116 ? -11.437 -4.763 12.361 1.00 88.44 116 TYR A N 1
ATOM 944 C CA . TYR A 1 116 ? -11.839 -3.354 12.369 1.00 88.44 116 TYR A CA 1
ATOM 945 C C . TYR A 1 116 ? -12.440 -2.928 11.025 1.00 88.44 116 TYR A C 1
ATOM 947 O O . TYR A 1 116 ? -12.306 -1.780 10.606 1.00 88.44 116 TYR A O 1
ATOM 955 N N . GLU A 1 117 ? -13.118 -3.839 10.325 1.00 86.19 117 GLU A N 1
ATOM 956 C CA . GLU A 1 117 ? -13.693 -3.595 8.997 1.00 86.19 117 GLU A CA 1
ATOM 957 C C . GLU A 1 117 ? -14.606 -2.362 8.963 1.00 86.19 117 GLU A C 1
ATOM 959 O O . GLU A 1 117 ? -14.616 -1.613 7.988 1.00 86.19 117 GLU A O 1
ATOM 964 N N . HIS A 1 118 ? -15.342 -2.129 10.048 1.00 86.38 118 HIS A N 1
ATOM 965 C CA . HIS A 1 118 ? -16.311 -1.046 10.185 1.00 86.38 118 HIS A CA 1
ATOM 966 C C . HIS A 1 118 ? -15.656 0.343 10.251 1.00 86.38 118 HIS A C 1
ATOM 968 O O . HIS A 1 118 ? -16.289 1.337 9.870 1.00 86.38 118 HIS A O 1
ATOM 974 N N . TYR A 1 119 ? -14.380 0.402 10.647 1.00 88.81 119 TYR A N 1
ATOM 975 C CA . TYR A 1 119 ? -13.571 1.618 10.621 1.00 88.81 119 TYR A CA 1
ATOM 976 C C . TYR A 1 119 ? -13.108 1.986 9.212 1.00 88.81 119 TYR A C 1
ATOM 978 O O . TYR A 1 119 ? -12.812 3.151 8.973 1.00 88.81 119 TYR A O 1
ATOM 986 N N . PHE A 1 120 ? -13.082 1.060 8.252 1.00 85.31 120 PHE A N 1
ATOM 987 C CA . PHE A 1 120 ? -12.655 1.357 6.883 1.00 85.31 120 PHE A CA 1
ATOM 988 C C . PHE A 1 120 ? -13.850 1.703 5.982 1.00 85.31 120 PHE A C 1
ATOM 990 O O . PHE A 1 120 ? -14.932 1.111 6.067 1.00 85.31 120 PHE A O 1
ATOM 997 N N . LEU A 1 121 ? -13.690 2.712 5.121 1.00 78.81 121 LEU A N 1
ATOM 998 C CA . LEU A 1 121 ? -14.667 2.982 4.060 1.00 78.81 121 LEU A CA 1
ATOM 999 C C . LEU A 1 121 ? -14.545 1.923 2.972 1.00 78.81 121 LEU A C 1
ATOM 1001 O O . LEU A 1 121 ? -13.465 1.387 2.739 1.00 78.81 121 LEU A O 1
ATOM 1005 N N . ASN A 1 122 ? -15.657 1.666 2.279 1.00 83.50 122 ASN A N 1
ATOM 1006 C CA . ASN A 1 122 ? -15.535 1.170 0.916 1.00 83.50 122 ASN A CA 1
ATOM 1007 C C . ASN A 1 122 ? -14.772 2.227 0.139 1.00 83.50 122 ASN A C 1
ATOM 1009 O O . ASN A 1 122 ? -15.210 3.377 0.066 1.00 83.50 122 ASN A O 1
ATOM 1013 N N . ASP A 1 123 ? -13.638 1.822 -0.401 1.00 81.75 123 ASP A N 1
ATOM 1014 C CA . ASP A 1 123 ? -12.808 2.702 -1.182 1.00 81.75 123 ASP A CA 1
ATOM 1015 C C . ASP A 1 123 ? -12.740 2.145 -2.593 1.00 81.75 123 ASP A C 1
ATOM 1017 O O . ASP A 1 123 ? -12.083 1.140 -2.874 1.00 81.75 123 ASP A O 1
ATOM 1021 N N . ASN A 1 124 ? -13.471 2.795 -3.492 1.00 79.25 124 ASN A N 1
ATOM 1022 C CA . ASN A 1 124 ? -13.464 2.416 -4.895 1.00 79.25 124 ASN A CA 1
ATOM 1023 C C . ASN A 1 124 ? -12.085 2.658 -5.519 1.00 79.25 124 ASN A C 1
ATOM 1025 O O . ASN A 1 124 ? -11.797 2.072 -6.564 1.00 79.25 124 ASN A O 1
ATOM 1029 N N . ARG A 1 125 ? -11.233 3.486 -4.894 1.00 85.44 125 ARG A N 1
ATOM 1030 C CA . ARG A 1 125 ? -9.868 3.733 -5.339 1.00 85.44 125 ARG A CA 1
ATOM 1031 C C . ARG A 1 125 ? -8.985 4.292 -4.219 1.00 85.44 125 ARG A C 1
ATOM 1033 O O . ARG A 1 125 ? -9.041 5.481 -3.913 1.00 85.44 125 ARG A O 1
ATOM 1040 N N . LEU A 1 126 ? -8.078 3.458 -3.718 1.00 89.06 126 LEU A N 1
ATOM 1041 C CA . LEU A 1 126 ? -7.052 3.866 -2.763 1.00 89.06 126 LEU A CA 1
ATOM 1042 C C . LEU A 1 126 ? -6.176 4.972 -3.356 1.00 89.06 126 LEU A C 1
ATOM 1044 O O . LEU A 1 126 ? -5.772 4.914 -4.522 1.00 89.06 126 LEU A O 1
ATOM 1048 N N . GLN A 1 127 ? -5.823 5.942 -2.517 1.00 82.62 127 GLN A N 1
ATOM 1049 C CA . GLN A 1 127 ? -4.991 7.068 -2.928 1.00 82.62 127 GLN A CA 1
ATOM 1050 C C . GLN A 1 127 ? -3.507 6.678 -2.970 1.00 82.62 127 GLN A C 1
ATOM 1052 O O . GLN A 1 127 ? -3.015 6.054 -2.024 1.00 82.62 127 GLN A O 1
ATOM 1057 N N . PRO A 1 128 ? -2.753 7.075 -4.008 1.00 82.50 128 PRO A N 1
ATOM 1058 C CA . PRO A 1 128 ? -1.300 6.983 -3.981 1.00 82.50 128 PRO A CA 1
ATOM 1059 C C . PRO A 1 128 ? -0.737 8.039 -3.017 1.00 82.50 128 PRO A C 1
ATOM 1061 O O . PRO A 1 128 ? -1.111 9.209 -3.075 1.00 82.50 128 PRO A O 1
ATOM 1064 N N . LEU A 1 129 ? 0.171 7.640 -2.127 1.00 78.06 129 LEU A N 1
ATOM 1065 C CA . LEU A 1 129 ? 0.733 8.513 -1.091 1.00 78.06 129 LEU A CA 1
ATOM 1066 C C . LEU A 1 129 ? 2.234 8.758 -1.260 1.00 78.06 129 LEU A C 1
ATOM 1068 O O . LEU A 1 129 ? 2.712 9.855 -0.980 1.00 78.06 129 LEU A O 1
ATOM 1072 N N . THR A 1 130 ? 2.986 7.751 -1.701 1.00 77.31 130 THR A N 1
ATOM 1073 C CA . THR A 1 130 ? 4.450 7.819 -1.804 1.00 77.31 130 THR A CA 1
ATOM 1074 C C . THR A 1 130 ? 4.932 7.242 -3.125 1.00 77.31 130 THR A C 1
ATOM 1076 O O . THR A 1 130 ? 4.337 6.302 -3.647 1.00 77.31 130 THR A O 1
ATOM 1079 N N . LEU A 1 131 ? 6.014 7.817 -3.654 1.00 81.62 131 LEU A N 1
ATOM 1080 C CA . LEU A 1 131 ? 6.697 7.374 -4.865 1.00 81.62 131 LEU A CA 1
ATOM 1081 C C . LEU A 1 131 ? 8.195 7.276 -4.601 1.00 81.62 131 LEU A C 1
ATOM 1083 O O . LEU A 1 131 ? 8.820 8.273 -4.239 1.00 81.62 131 LEU A O 1
ATOM 1087 N N . ASP A 1 132 ? 8.757 6.097 -4.833 1.00 83.75 132 ASP A N 1
ATOM 1088 C CA . ASP A 1 132 ? 10.189 5.822 -4.778 1.00 83.75 132 ASP A CA 1
ATOM 1089 C C . ASP A 1 132 ? 10.701 5.366 -6.156 1.00 83.75 132 ASP A C 1
ATOM 1091 O O . ASP A 1 132 ? 10.076 4.548 -6.839 1.00 83.75 132 ASP A O 1
ATOM 1095 N N . TYR A 1 133 ? 11.853 5.909 -6.558 1.00 84.62 133 TYR A N 1
ATOM 1096 C CA . TYR A 1 133 ? 12.535 5.604 -7.813 1.00 84.62 133 TYR A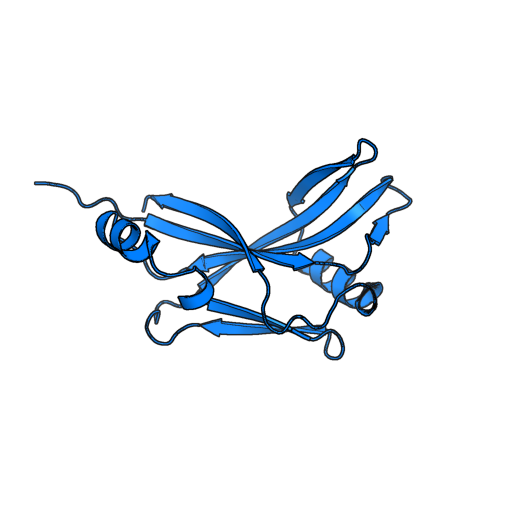 CA 1
ATOM 1097 C C . TYR A 1 133 ? 13.809 4.825 -7.508 1.00 84.62 133 TYR A C 1
ATOM 1099 O O . TYR A 1 133 ? 14.805 5.400 -7.063 1.00 84.62 133 TYR A O 1
ATOM 1107 N N . ARG A 1 134 ? 13.824 3.529 -7.814 1.00 84.75 134 ARG A N 1
ATOM 1108 C CA . ARG A 1 134 ? 14.995 2.684 -7.564 1.00 84.75 134 ARG A CA 1
ATOM 1109 C C . ARG A 1 134 ? 15.801 2.478 -8.839 1.00 84.75 134 ARG A C 1
ATOM 1111 O O . ARG A 1 134 ? 15.246 1.943 -9.793 1.00 84.75 134 ARG A O 1
ATOM 1118 N N . PRO A 1 135 ? 17.078 2.895 -8.895 1.00 87.06 135 PRO A N 1
ATOM 1119 C CA . PRO A 1 135 ? 17.936 2.592 -10.035 1.00 87.06 135 PRO A CA 1
ATOM 1120 C C . PRO A 1 135 ? 18.033 1.079 -10.270 1.00 87.06 135 PRO A C 1
ATOM 1122 O O . PRO A 1 135 ? 18.113 0.322 -9.300 1.00 87.06 135 PRO A O 1
ATOM 1125 N N . VAL A 1 136 ? 18.054 0.667 -11.540 1.00 85.25 136 VAL A N 1
ATOM 1126 C CA . VAL A 1 136 ? 18.283 -0.727 -11.969 1.00 85.25 136 VAL A CA 1
ATOM 1127 C C . VAL A 1 136 ? 19.416 -0.841 -12.975 1.00 85.25 136 VAL A C 1
ATOM 1129 O O . VAL A 1 136 ? 19.630 0.129 -13.744 1.00 85.25 136 VAL A O 1
#

Foldseek 3Di:
DDDFWKWKKKWKFWFAFQFWDADPVQRKTFGIKIWIKIAQDIDTPVRVVVCVPPPPCQAKWWWADLVVLDIDIDGHPVRVRGMDRPFMWTFIQHPVRDTDIDTDDPVVSSVCSVVVSVRTDGGRGTDTDDMDIHTD

Nearest PDB structures (foldseek):
  2qdd-assembly1_A  TM=4.721E-01  e=1.715E+00  Roseovarius nubinhibens ISM
  2rdx-assembly1_C  TM=4.922E-01  e=2.246E+00  Roseovarius nubinhibens ISM
  3qld-assembly1_A  TM=4.487E-01  e=1.715E+00  Alicyclobacillus acidocaldarius LAA1
  3qld-assembly1_B  TM=4.730E-01  e=2.370E+00  Alicyclobacillus acidocaldarius LAA1
  9esi-assembly1_N  TM=2.280E-01  e=1.715E+00  Schizosaccharomyces pombe

Mean predicted aligned error: 5.97 Å

Organism: NCBI:txid1244145

Sequence (136 aa):
MNIKRKYQLIYGYVLYAKEPIYFNQTGEKINGLLINIKFGTIFTADELKHQKIQPVESFLSISYNSQSKTFTYALNEEYKDGFEIVGYELKITDTSGQSTTRQSTKEDVKHLVQTYEHYFLNDNRLQPLTLDYRPV

Solvent-accessible surface area (backbone atoms only — not comparable to full-atom values): 7621 Å² total; per-residue (Å²): 133,85,79,77,55,34,28,33,45,34,36,28,31,37,47,54,34,78,52,66,47,77,39,84,91,79,57,36,25,39,42,27,43,30,44,28,35,34,44,51,55,73,38,40,61,63,57,54,63,67,40,75,78,58,62,71,69,67,53,48,44,41,24,38,38,43,89,81,64,42,78,48,79,50,68,34,82,89,55,80,61,48,70,43,82,78,47,30,30,36,34,32,32,45,89,87,67,53,77,50,75,43,83,50,48,72,65,56,54,52,48,48,46,68,77,45,27,86,39,37,56,70,30,88,58,45,47,80,76,47,82,46,80,42,80,106